Protein AF-A0A1V5HK80-F1 (afdb_monomer)

Foldseek 3Di:
DDPDDDQWDADPLGFIWGKDAWAKDWWFDVDDPRDDTDIDTGPGIDIDTPDPDDPVSVD

Mean predicted aligned error: 5.01 Å

Radius of gyration: 15.86 Å; Cα contacts (8 Å, |Δi|>4): 81; chains: 1; bounding box: 46×19×36 Å

Secondary structure (DSSP, 8-state):
------SEEE-TT--EEEEE--EEEEES-SSSTTPSPEEEEE-S-EEEESSPPPHHHH-

Structure (mmCIF, N/CA/C/O backbone):
data_AF-A0A1V5HK80-F1
#
_entry.id   AF-A0A1V5HK80-F1
#
loop_
_atom_site.group_PDB
_atom_site.id
_atom_site.type_symbol
_atom_site.label_atom_id
_atom_site.label_alt_id
_atom_site.label_comp_id
_atom_site.label_asym_id
_atom_site.label_entity_id
_atom_site.label_seq_id
_atom_site.pdbx_PDB_ins_code
_atom_site.Cartn_x
_atom_site.Cartn_y
_atom_site.Cartn_z
_atom_site.occupancy
_atom_site.B_iso_or_equiv
_atom_site.auth_seq_id
_atom_site.auth_comp_id
_atom_site.auth_asym_id
_atom_site.auth_atom_id
_atom_site.pdbx_PDB_model_num
ATOM 1 N N . MET A 1 1 ? -24.822 -9.196 -10.184 1.00 43.09 1 MET A N 1
ATOM 2 C CA . MET A 1 1 ? -24.957 -7.973 -9.366 1.00 43.09 1 MET A CA 1
ATOM 3 C C . MET A 1 1 ? -23.550 -7.699 -8.877 1.00 43.09 1 MET A C 1
ATOM 5 O O . MET A 1 1 ? -22.978 -8.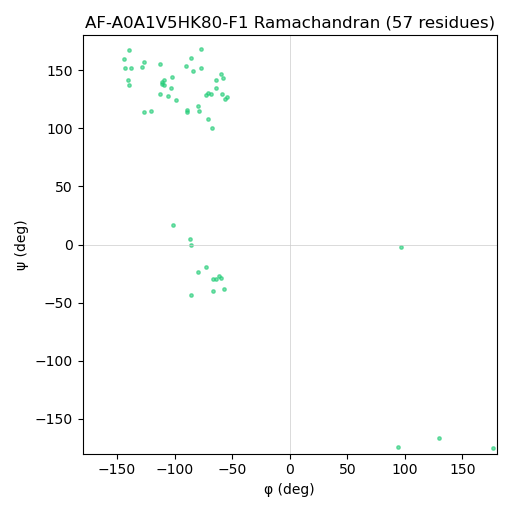612 -8.308 1.00 43.09 1 MET A O 1
ATOM 9 N N . ALA A 1 2 ? -22.920 -6.595 -9.277 1.00 51.44 2 ALA A N 1
ATOM 10 C CA . ALA A 1 2 ? -21.534 -6.335 -8.889 1.00 51.44 2 ALA A CA 1
ATOM 11 C C . ALA A 1 2 ? -21.534 -5.812 -7.450 1.00 51.44 2 ALA A C 1
ATOM 13 O O . ALA A 1 2 ? -22.107 -4.757 -7.184 1.00 51.44 2 ALA A O 1
ATOM 14 N N . ASP A 1 3 ? -20.957 -6.577 -6.530 1.00 61.19 3 ASP A N 1
ATOM 15 C CA . ASP A 1 3 ? -20.740 -6.152 -5.153 1.00 61.19 3 ASP A CA 1
ATOM 16 C C . ASP A 1 3 ? -19.700 -5.021 -5.153 1.00 61.19 3 ASP A C 1
ATOM 18 O O . ASP A 1 3 ? -18.500 -5.251 -5.304 1.00 61.19 3 ASP A O 1
ATOM 22 N N . THR A 1 4 ? -20.157 -3.773 -5.057 1.00 75.69 4 THR A N 1
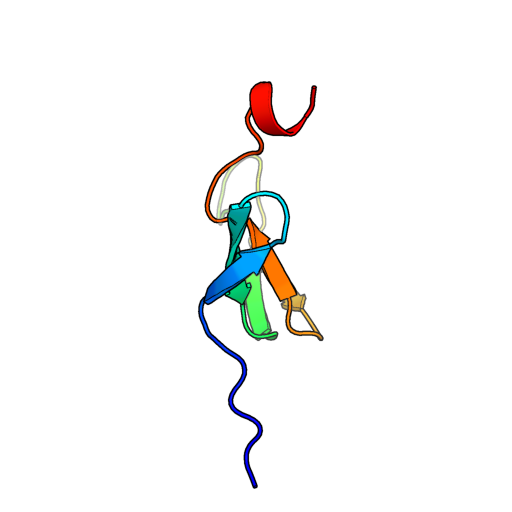ATOM 23 C CA . THR A 1 4 ? 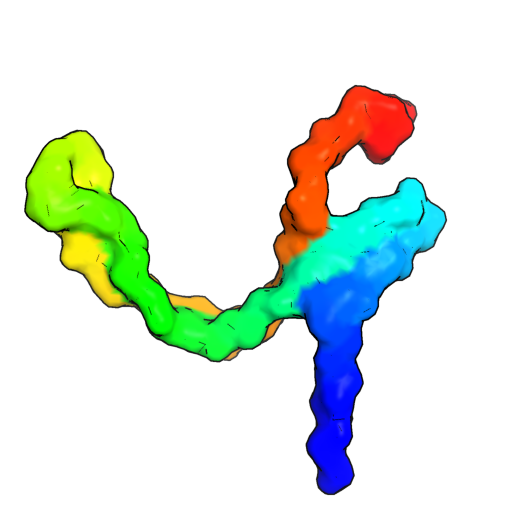-19.267 -2.607 -5.010 1.00 75.69 4 THR A CA 1
ATOM 24 C C . THR A 1 4 ? -18.550 -2.575 -3.662 1.00 75.69 4 THR A C 1
ATOM 26 O O . THR A 1 4 ? -19.161 -2.265 -2.638 1.00 75.69 4 THR A O 1
ATOM 29 N N . LYS A 1 5 ? -17.247 -2.877 -3.652 1.00 81.06 5 LYS A N 1
ATOM 30 C CA . LYS A 1 5 ? -16.407 -2.727 -2.457 1.00 81.06 5 LYS A CA 1
ATOM 31 C C . LYS A 1 5 ? -16.181 -1.235 -2.180 1.00 81.06 5 LYS A C 1
ATOM 33 O O . LYS A 1 5 ? -15.843 -0.497 -3.107 1.00 81.06 5 LYS A O 1
ATOM 38 N N . PRO A 1 6 ? -16.388 -0.756 -0.942 1.00 85.44 6 PRO A N 1
ATOM 39 C CA . PRO A 1 6 ? -16.203 0.654 -0.625 1.00 85.44 6 PRO A CA 1
ATOM 40 C C . PRO A 1 6 ? -14.721 1.032 -0.715 1.00 85.44 6 PRO A C 1
ATOM 42 O O . PRO A 1 6 ? -13.880 0.373 -0.104 1.00 85.44 6 PRO A O 1
ATOM 45 N N . LEU A 1 7 ? -14.419 2.117 -1.441 1.00 90.19 7 LEU A N 1
ATOM 46 C CA . LEU A 1 7 ? -13.054 2.640 -1.623 1.00 90.19 7 LEU A CA 1
ATOM 47 C C . LEU A 1 7 ? -12.398 3.073 -0.306 1.00 90.19 7 LEU A C 1
ATOM 49 O O . LEU A 1 7 ? -11.176 3.061 -0.187 1.00 90.19 7 LEU A O 1
ATOM 53 N N . GLN A 1 8 ? -13.212 3.455 0.676 1.00 94.62 8 GLN A N 1
ATOM 54 C CA . GLN A 1 8 ? -12.769 3.828 2.008 1.00 94.62 8 GLN A CA 1
ATOM 55 C C . GLN A 1 8 ? -13.730 3.261 3.050 1.00 94.62 8 GLN A C 1
ATOM 57 O O . GLN A 1 8 ? -14.949 3.346 2.887 1.00 94.62 8 GLN A O 1
ATOM 62 N N . ILE A 1 9 ? -13.175 2.729 4.136 1.00 95.62 9 ILE A N 1
ATOM 63 C CA . ILE A 1 9 ? -13.926 2.317 5.324 1.00 95.62 9 ILE A CA 1
ATOM 64 C C . ILE A 1 9 ? -13.345 2.977 6.573 1.00 95.62 9 ILE A C 1
ATOM 66 O O . ILE A 1 9 ? -12.181 3.379 6.591 1.00 95.62 9 ILE A O 1
ATOM 70 N N . ARG A 1 10 ? -14.171 3.082 7.616 1.00 95.00 10 ARG A N 1
ATOM 71 C CA . ARG A 1 10 ? -13.742 3.475 8.960 1.00 95.00 10 ARG A CA 1
ATOM 72 C C . ARG A 1 10 ? -13.890 2.295 9.911 1.00 95.00 10 ARG A C 1
ATOM 74 O O . ARG A 1 10 ? -14.952 1.672 9.928 1.00 95.00 10 ARG A O 1
ATOM 81 N N . THR A 1 11 ? -12.838 1.975 10.660 1.00 91.75 11 THR A N 1
ATOM 82 C CA . THR A 1 11 ? -12.879 0.916 11.679 1.00 91.75 11 THR A CA 1
ATOM 83 C C . THR A 1 11 ? -13.605 1.407 12.934 1.00 91.75 11 THR A C 1
ATOM 85 O O . THR A 1 11 ? -13.863 2.601 13.097 1.00 91.75 11 THR A O 1
ATOM 88 N N . ALA A 1 12 ? -13.939 0.487 13.844 1.00 90.19 12 ALA A N 1
ATOM 89 C CA . ALA A 1 12 ? -14.561 0.837 15.124 1.00 90.19 12 ALA A CA 1
ATOM 90 C C . ALA A 1 12 ? -13.681 1.767 15.980 1.00 90.19 12 ALA A C 1
ATOM 92 O O . ALA A 1 12 ? -14.211 2.581 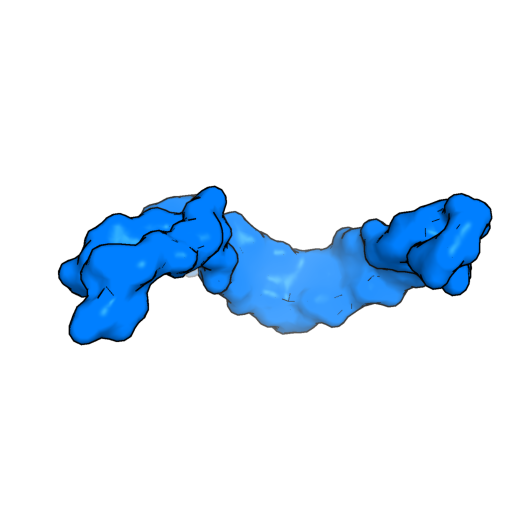16.731 1.00 90.19 12 ALA A O 1
ATOM 93 N N . ASN A 1 13 ? -12.359 1.674 15.818 1.00 87.12 13 ASN A N 1
ATOM 94 C CA . ASN A 1 13 ? -11.385 2.497 16.533 1.00 87.12 13 ASN A CA 1
ATOM 95 C C . ASN A 1 13 ? -11.133 3.849 15.841 1.00 87.12 13 ASN A C 1
ATOM 97 O O . ASN A 1 13 ? -10.391 4.671 16.361 1.00 87.12 13 ASN A O 1
ATOM 101 N N . GLY A 1 14 ? -11.792 4.108 14.705 1.00 90.38 14 GLY A N 1
ATOM 102 C CA . GLY A 1 14 ? -11.702 5.369 13.971 1.00 90.38 14 GLY A CA 1
ATOM 103 C C . GLY A 1 14 ? -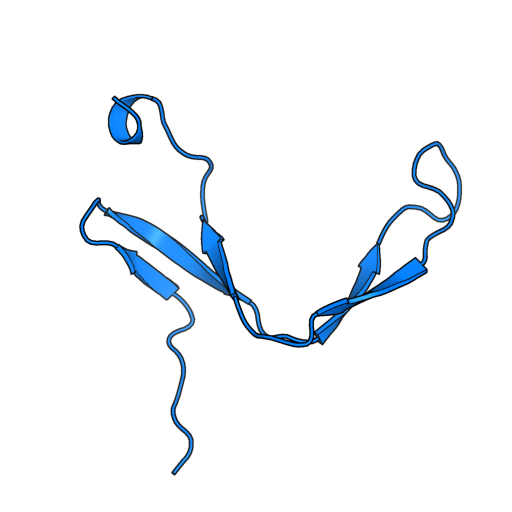10.714 5.368 12.804 1.00 90.38 14 GLY A C 1
ATOM 104 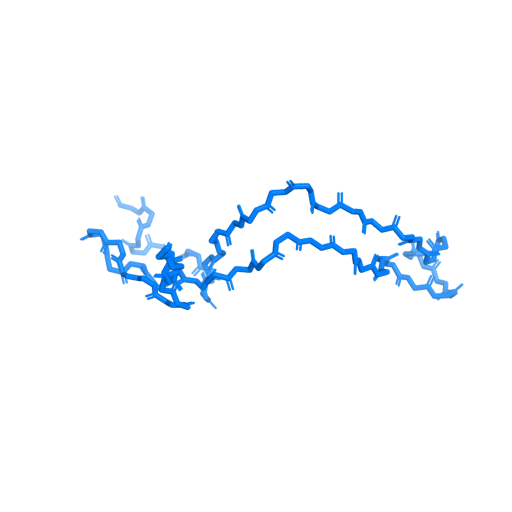O O . GLY A 1 14 ? -10.678 6.359 12.074 1.00 90.38 14 GLY A O 1
ATOM 105 N N . ASP A 1 15 ? -9.984 4.273 12.569 1.00 93.75 15 ASP A N 1
ATOM 106 C CA . ASP A 1 15 ? -8.973 4.208 11.510 1.00 93.75 15 ASP A CA 1
ATOM 107 C C . ASP A 1 15 ? -9.612 4.346 10.131 1.00 93.75 15 ASP A C 1
ATOM 109 O O . ASP A 1 15 ? -10.597 3.678 9.803 1.00 93.75 15 ASP A O 1
ATOM 113 N N . GLU A 1 16 ? -9.006 5.168 9.281 1.00 96.06 16 GLU A N 1
ATOM 114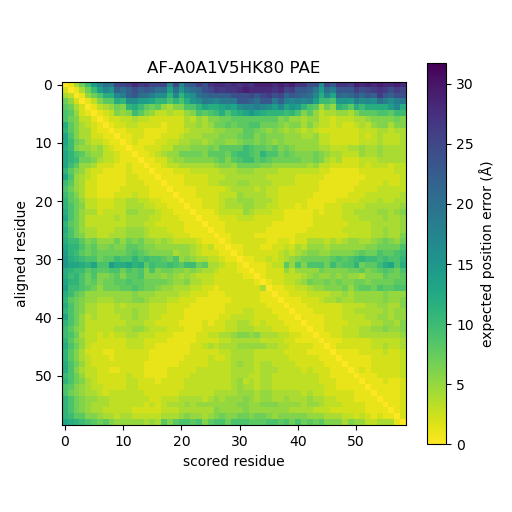 C CA . GLU A 1 16 ? -9.377 5.274 7.875 1.00 96.06 16 GLU A CA 1
ATOM 115 C C . GLU A 1 16 ? -8.581 4.262 7.049 1.00 96.06 16 GLU A C 1
ATOM 117 O O . GLU A 1 16 ? -7.365 4.397 6.899 1.00 96.06 16 GLU A O 1
ATOM 122 N N . LEU A 1 17 ? -9.266 3.277 6.463 1.00 97.12 17 LEU A N 1
ATOM 123 C CA . LEU A 1 17 ? -8.647 2.296 5.572 1.00 97.12 17 LEU A CA 1
ATOM 124 C C . LEU A 1 17 ? -9.076 2.526 4.123 1.00 97.12 17 LEU A C 1
ATOM 126 O O . LEU A 1 17 ? -10.256 2.747 3.845 1.0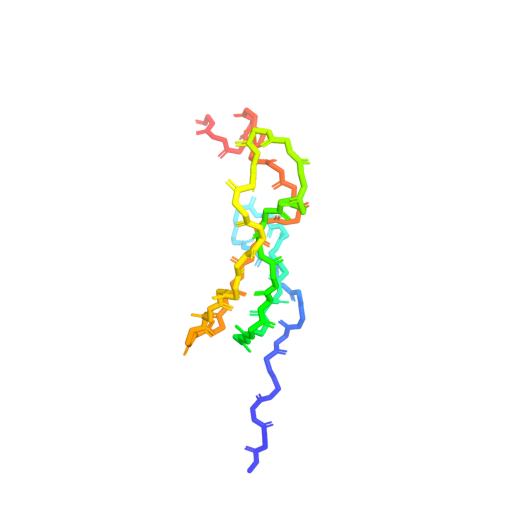0 97.12 17 LEU A O 1
ATOM 130 N N . LEU A 1 18 ? -8.121 2.439 3.200 1.00 97.62 18 LEU A N 1
ATOM 131 C CA . LEU A 1 18 ? -8.325 2.566 1.760 1.00 97.62 18 LEU A CA 1
ATOM 132 C C . LEU A 1 18 ? -8.298 1.200 1.090 1.00 97.62 18 LEU A C 1
ATOM 134 O O . LEU A 1 18 ? -7.413 0.393 1.364 1.00 97.62 18 LEU A O 1
ATOM 138 N N . PHE A 1 19 ? -9.251 0.966 0.196 1.00 96.25 19 PHE A N 1
ATOM 139 C CA . PHE A 1 19 ? -9.283 -0.225 -0.638 1.00 96.25 19 PHE A CA 1
ATOM 140 C C . PHE A 1 19 ? -8.200 -0.147 -1.714 1.00 96.25 19 PHE A C 1
ATOM 142 O O . PHE A 1 19 ? -8.119 0.829 -2.462 1.00 96.25 19 PHE A O 1
ATOM 149 N N . VAL A 1 20 ? -7.404 -1.204 -1.813 1.00 96.00 20 VAL A N 1
ATOM 150 C CA . VAL A 1 20 ? -6.415 -1.422 -2.861 1.00 96.00 20 VAL A CA 1
ATOM 151 C C . VAL A 1 20 ? -6.786 -2.723 -3.559 1.00 96.00 20 VAL A C 1
ATOM 153 O O . VAL A 1 20 ? -6.773 -3.796 -2.952 1.00 96.00 20 VAL A O 1
ATOM 156 N N . GLU A 1 21 ? -7.155 -2.607 -4.831 1.00 96.06 21 GLU A N 1
ATOM 157 C CA . GLU A 1 21 ? -7.470 -3.759 -5.671 1.00 96.06 21 GLU A CA 1
ATOM 158 C C . GLU A 1 21 ? -6.223 -4.634 -5.860 1.00 96.06 21 GLU A C 1
ATOM 160 O O . GLU A 1 21 ? -5.104 -4.129 -6.012 1.00 96.06 21 GLU A O 1
ATOM 165 N N . GLY A 1 22 ? -6.421 -5.951 -5.858 1.00 96.06 22 GLY A N 1
ATOM 166 C CA . GLY A 1 22 ? -5.398 -6.897 -6.271 1.00 96.06 22 GLY A CA 1
ATOM 167 C C . GLY A 1 22 ? -4.952 -6.607 -7.703 1.00 96.06 22 GLY A C 1
ATOM 168 O O . GLY A 1 22 ? -5.732 -6.224 -8.572 1.00 96.06 22 GLY A O 1
ATOM 169 N N . GLY A 1 23 ? -3.669 -6.785 -7.976 1.00 97.19 23 GLY A N 1
ATOM 170 C CA . GLY A 1 23 ? -3.116 -6.424 -9.269 1.00 97.19 23 GLY A CA 1
ATOM 171 C C . GLY A 1 23 ? -1.620 -6.633 -9.335 1.00 97.19 23 GLY A C 1
ATOM 172 O O . GLY A 1 23 ? -0.987 -7.148 -8.410 1.00 97.19 23 GLY A O 1
ATOM 173 N N . SER A 1 24 ? -1.041 -6.228 -10.459 1.00 97.75 24 SER A N 1
ATOM 174 C CA . SER A 1 24 ? 0.399 -6.291 -10.654 1.00 97.75 24 SER A CA 1
ATOM 175 C C . SER A 1 24 ? 1.011 -4.899 -10.701 1.00 97.75 24 SER A C 1
ATOM 177 O O . SER A 1 24 ? 0.503 -4.020 -11.394 1.00 97.75 24 SER A O 1
ATOM 179 N N . PHE A 1 25 ? 2.154 -4.733 -10.049 1.00 96.44 25 PHE A N 1
ATOM 180 C CA . PHE A 1 25 ? 2.942 -3.505 -10.079 1.00 96.44 25 PHE A CA 1
ATOM 181 C C . PHE A 1 25 ? 4.433 -3.839 -10.168 1.00 96.44 25 PHE A C 1
ATOM 183 O O . PHE A 1 25 ? 4.831 -4.995 -10.021 1.00 96.44 25 PHE A O 1
ATOM 190 N N . VAL A 1 26 ? 5.259 -2.841 -10.467 1.00 97.69 26 VAL A N 1
ATOM 191 C CA . VAL A 1 26 ? 6.718 -2.983 -10.460 1.00 97.69 26 VAL A CA 1
ATOM 192 C C . VAL A 1 26 ? 7.233 -2.435 -9.135 1.00 97.69 26 VAL A C 1
ATOM 194 O O . VAL A 1 26 ? 6.925 -1.298 -8.790 1.00 97.69 26 VAL A O 1
ATOM 197 N N . MET A 1 27 ? 7.977 -3.252 -8.395 1.00 97.31 27 MET A N 1
ATOM 198 C CA . MET A 1 27 ? 8.579 -2.890 -7.115 1.00 97.31 27 MET A CA 1
ATOM 199 C C . MET A 1 27 ? 10.094 -2.764 -7.262 1.00 97.31 27 MET A C 1
ATOM 201 O O . MET A 1 27 ? 10.710 -3.579 -7.950 1.00 97.31 27 MET A O 1
ATOM 205 N N . GLY A 1 28 ? 10.676 -1.776 -6.582 1.00 96.44 28 GLY A N 1
ATOM 206 C CA . GLY A 1 28 ? 12.108 -1.481 -6.610 1.00 96.44 28 GLY A CA 1
ATOM 207 C C . GLY A 1 28 ? 12.494 -0.425 -7.647 1.00 96.44 28 GLY A C 1
ATOM 208 O O . GLY A 1 28 ? 11.643 0.165 -8.314 1.00 96.44 28 GLY A O 1
ATOM 209 N N . GLU A 1 29 ? 13.797 -0.206 -7.785 1.00 95.88 29 GLU A N 1
ATOM 210 C CA . GLU A 1 29 ? 14.393 0.812 -8.656 1.00 95.88 29 GLU A CA 1
ATOM 211 C C . GLU A 1 29 ? 15.171 0.175 -9.815 1.00 95.88 29 GLU A C 1
ATOM 213 O O . GLU A 1 29 ? 15.643 -0.962 -9.726 1.00 95.88 29 GLU A O 1
ATOM 218 N N . LEU A 1 30 ? 15.335 0.900 -10.925 1.00 93.00 30 LEU A N 1
ATOM 219 C CA . LEU A 1 30 ? 16.117 0.404 -12.066 1.00 93.00 30 LEU A CA 1
ATOM 220 C C . LEU A 1 30 ? 17.606 0.265 -11.725 1.00 93.00 30 LEU A C 1
ATOM 222 O O . LEU A 1 30 ? 18.216 -0.730 -12.111 1.00 93.00 30 LEU A O 1
ATOM 226 N N . GLU A 1 31 ? 18.154 1.227 -10.980 1.00 92.88 31 GLU A N 1
ATOM 227 C CA . GLU A 1 31 ? 19.532 1.229 -10.479 1.00 92.88 31 GLU A CA 1
ATOM 228 C C . GLU A 1 31 ? 19.571 1.781 -9.046 1.00 92.88 31 GLU A C 1
ATOM 230 O O . GLU A 1 31 ? 18.849 2.728 -8.747 1.00 92.88 31 GLU A O 1
ATOM 235 N N . GLY A 1 32 ? 20.414 1.209 -8.176 1.00 92.94 32 GLY A N 1
ATOM 236 C CA . GLY A 1 32 ? 20.495 1.571 -6.758 1.00 92.94 32 GLY A CA 1
ATOM 237 C C . GLY A 1 32 ? 20.423 0.361 -5.823 1.00 92.94 32 GLY A C 1
ATOM 238 O O . GLY A 1 32 ? 20.579 -0.787 -6.240 1.00 92.94 32 GLY A O 1
ATOM 239 N N . SER A 1 33 ? 20.206 0.621 -4.532 1.00 95.19 33 SER A N 1
ATOM 240 C CA . SER A 1 33 ? 20.125 -0.425 -3.498 1.00 95.19 33 SER A CA 1
ATOM 241 C C . SER A 1 33 ? 18.835 -1.248 -3.568 1.00 95.19 33 SER A C 1
ATOM 243 O O . SER A 1 33 ? 18.790 -2.350 -3.027 1.00 95.19 33 SER A O 1
ATOM 245 N N . GLU A 1 34 ? 17.796 -0.727 -4.226 1.00 95.56 34 GLU A N 1
ATOM 246 C CA . GLU A 1 34 ? 16.485 -1.374 -4.380 1.00 95.56 34 GLU A CA 1
ATOM 247 C C . GLU A 1 34 ? 16.307 -2.024 -5.764 1.00 95.56 34 GLU A C 1
ATOM 249 O O . GLU A 1 34 ? 15.192 -2.333 -6.189 1.00 95.56 34 GLU A O 1
ATOM 254 N N . SER A 1 35 ? 17.409 -2.228 -6.487 1.00 95.00 35 SER A N 1
ATOM 255 C CA . SER A 1 35 ? 17.433 -2.873 -7.798 1.00 95.00 35 SER A CA 1
ATOM 256 C C . SER A 1 35 ? 17.614 -4.394 -7.720 1.00 95.00 35 SER A C 1
ATOM 258 O O . SER A 1 35 ? 18.249 -4.897 -6.793 1.00 95.00 35 SER A O 1
ATOM 260 N N . PRO A 1 36 ? 17.133 -5.146 -8.730 1.00 94.50 36 PRO A N 1
ATOM 261 C CA . PRO A 1 36 ? 16.396 -4.668 -9.897 1.00 94.50 36 PRO A CA 1
ATOM 262 C C . PRO A 1 36 ? 14.896 -4.500 -9.627 1.00 94.50 36 PRO A C 1
ATOM 264 O O . PRO A 1 36 ? 14.272 -5.278 -8.897 1.00 94.50 36 PRO A O 1
ATOM 267 N N . ALA A 1 37 ? 14.303 -3.535 -10.325 1.00 97.75 37 ALA A N 1
ATOM 268 C CA . ALA A 1 37 ? 12.861 -3.417 -10.452 1.00 97.75 37 ALA A CA 1
ATOM 269 C C . ALA A 1 37 ? 12.256 -4.734 -10.980 1.00 97.75 37 ALA A C 1
ATOM 271 O O . ALA A 1 37 ? 12.674 -5.253 -12.019 1.00 97.75 37 ALA A O 1
ATOM 272 N N . HIS A 1 38 ? 11.262 -5.282 -10.282 1.00 96.75 38 HIS A N 1
ATOM 273 C CA . HIS A 1 38 ? 10.631 -6.553 -10.642 1.00 96.75 38 HIS A CA 1
ATOM 274 C C . HIS A 1 38 ? 9.112 -6.499 -10.487 1.00 96.75 38 HIS A C 1
ATOM 276 O O . HIS A 1 38 ? 8.562 -5.737 -9.693 1.00 96.75 38 HIS A O 1
ATOM 282 N N . ARG A 1 39 ? 8.408 -7.310 -11.284 1.00 97.44 39 ARG A N 1
ATOM 283 C CA . ARG A 1 39 ? 6.943 -7.352 -11.284 1.00 97.44 39 ARG A CA 1
ATOM 284 C C . ARG A 1 39 ? 6.438 -8.188 -10.110 1.00 97.44 39 ARG A C 1
ATOM 286 O O . ARG A 1 39 ? 6.697 -9.387 -10.055 1.00 97.44 39 ARG A O 1
ATOM 293 N N . VAL A 1 40 ? 5.671 -7.566 -9.225 1.00 97.62 40 VAL A N 1
ATOM 294 C CA . VAL A 1 40 ? 4.965 -8.205 -8.109 1.00 97.62 40 VAL A CA 1
ATOM 295 C C . VAL A 1 40 ? 3.493 -8.355 -8.479 1.00 97.62 40 VAL A C 1
ATOM 297 O O . VAL A 1 40 ? 2.935 -7.497 -9.161 1.00 97.62 40 VAL A O 1
ATOM 300 N N . ASN A 1 41 ? 2.863 -9.451 -8.051 1.00 98.00 41 ASN A N 1
ATOM 301 C CA . ASN A 1 41 ? 1.441 -9.702 -8.266 1.00 98.00 41 ASN A CA 1
ATOM 302 C C . ASN A 1 41 ? 0.735 -10.010 -6.943 1.00 98.00 41 ASN A C 1
ATOM 304 O O . ASN A 1 41 ? 0.981 -11.055 -6.341 1.00 98.00 41 ASN A O 1
ATOM 308 N N . LEU A 1 42 ? -0.162 -9.121 -6.524 1.00 97.25 42 LEU A N 1
ATOM 309 C CA . LEU A 1 42 ? -1.051 -9.330 -5.387 1.00 97.25 42 LEU A CA 1
ATOM 310 C C . LEU A 1 42 ? -2.324 -10.010 -5.891 1.00 97.25 42 LEU A C 1
ATOM 312 O O . LEU A 1 42 ? -3.054 -9.455 -6.706 1.00 97.25 42 LEU A O 1
ATOM 316 N N . THR A 1 43 ? -2.572 -11.238 -5.437 1.00 97.06 43 THR A N 1
ATOM 317 C CA . THR A 1 43 ? -3.695 -12.077 -5.899 1.00 97.06 43 THR A CA 1
ATOM 318 C C . THR A 1 43 ? -4.999 -11.830 -5.144 1.00 97.06 43 THR A C 1
ATOM 320 O O . THR A 1 43 ? -5.979 -12.541 -5.356 1.00 97.06 43 THR A O 1
ATOM 323 N N . TYR A 1 44 ? -5.011 -10.851 -4.248 1.00 95.62 44 TYR A N 1
ATOM 324 C CA . TYR A 1 44 ? -6.144 -10.504 -3.410 1.00 95.62 44 TYR A CA 1
ATOM 325 C C . TYR A 1 44 ? -6.215 -8.992 -3.239 1.00 95.62 44 TYR A C 1
ATOM 327 O O . TYR A 1 44 ? -5.195 -8.301 -3.272 1.00 95.62 44 TYR A O 1
ATOM 335 N N . ASP A 1 45 ? -7.432 -8.506 -3.024 1.00 96.25 45 ASP A N 1
ATOM 336 C CA . ASP A 1 45 ? -7.665 -7.128 -2.620 1.00 96.25 45 ASP A CA 1
ATOM 337 C C . ASP A 1 45 ? -7.348 -6.958 -1.137 1.00 96.25 45 ASP A C 1
ATOM 339 O O . ASP A 1 45 ? -7.514 -7.888 -0.339 1.00 96.25 45 ASP A O 1
ATOM 343 N N . LEU A 1 46 ? -6.949 -5.756 -0.743 1.00 95.44 46 LEU A N 1
ATOM 344 C CA . LEU A 1 46 ? -6.623 -5.453 0.643 1.00 95.44 46 LEU A CA 1
ATOM 345 C C . LEU A 1 46 ? -7.037 -4.031 1.023 1.00 95.44 46 LEU A C 1
ATOM 347 O O . LEU A 1 46 ? -7.226 -3.167 0.172 1.00 95.44 46 LEU A O 1
ATOM 351 N N . TYR A 1 47 ? -7.183 -3.797 2.323 1.00 96.38 47 TYR A N 1
ATOM 352 C CA . TYR A 1 47 ? -7.381 -2.466 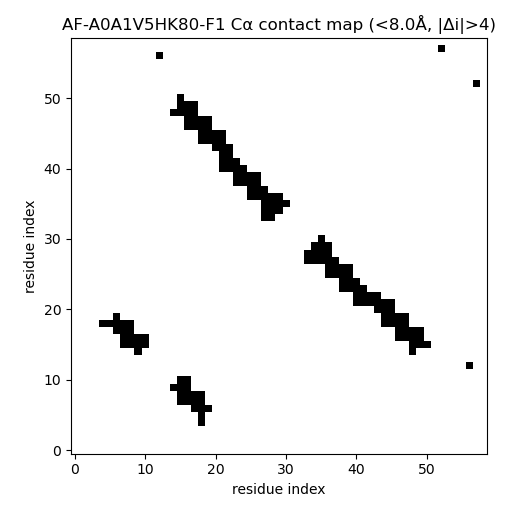2.885 1.00 96.38 47 TYR A CA 1
ATOM 353 C C . TYR A 1 47 ? -6.082 -2.012 3.561 1.00 96.38 47 TYR A C 1
ATOM 355 O O . TYR A 1 47 ? -5.540 -2.747 4.386 1.00 96.38 47 TYR A O 1
ATOM 363 N N . VAL A 1 48 ? -5.578 -0.822 3.224 1.00 96.19 48 VAL A N 1
ATOM 364 C CA . VAL A 1 48 ? -4.368 -0.228 3.829 1.00 96.19 48 VAL A CA 1
ATOM 365 C C . VAL A 1 48 ? -4.754 0.979 4.671 1.00 96.19 48 VAL A C 1
ATOM 367 O O . VAL A 1 48 ? -5.589 1.781 4.251 1.00 96.19 48 VAL A O 1
ATOM 370 N N . GLY A 1 49 ? -4.126 1.136 5.838 1.00 96.62 49 GLY A N 1
ATOM 371 C CA . GLY A 1 49 ? -4.253 2.350 6.642 1.00 96.62 49 GLY A CA 1
ATOM 372 C C . GLY A 1 49 ? -3.848 3.582 5.839 1.00 96.62 49 GLY A C 1
ATOM 373 O O . GLY A 1 49 ? -2.752 3.644 5.285 1.00 96.62 49 GLY A O 1
ATOM 374 N N . LYS A 1 50 ? -4.738 4.573 5.770 1.00 96.69 50 LYS A N 1
ATOM 375 C CA . LYS A 1 50 ? -4.462 5.855 5.109 1.00 96.69 50 LYS A CA 1
ATOM 376 C C . LYS A 1 50 ? -3.339 6.623 5.810 1.00 96.69 50 LYS A C 1
ATOM 378 O O . LYS A 1 50 ? -2.620 7.383 5.166 1.00 96.69 50 LYS A O 1
ATOM 383 N N . TYR A 1 51 ? -3.205 6.415 7.117 1.00 96.19 51 TYR A N 1
ATOM 384 C CA . TYR A 1 51 ? -2.188 7.013 7.968 1.00 96.19 51 TYR A CA 1
ATOM 385 C C . TYR A 1 51 ? -1.470 5.923 8.776 1.00 96.19 51 TYR A C 1
ATOM 387 O O . TYR A 1 51 ? -2.064 4.873 9.036 1.00 96.19 51 TYR A O 1
ATOM 395 N N . PRO A 1 52 ? -0.203 6.145 9.172 1.00 95.81 52 PRO A N 1
ATOM 396 C CA . PRO A 1 52 ? 0.451 5.315 10.175 1.00 95.81 52 PRO A CA 1
ATOM 397 C C . PRO A 1 52 ? -0.318 5.355 11.496 1.00 95.81 52 PRO A C 1
ATOM 399 O O . PRO A 1 52 ? -0.858 6.399 11.857 1.00 95.81 52 PRO A O 1
ATOM 402 N N . VAL A 1 53 ? -0.297 4.239 12.222 1.00 93.69 53 VAL A N 1
ATOM 403 C CA . VAL A 1 53 ? -0.874 4.148 13.568 1.00 93.69 53 VAL A CA 1
ATOM 404 C C . VAL A 1 53 ? -0.195 5.168 14.485 1.00 93.69 53 VAL A C 1
ATOM 406 O O . VAL A 1 53 ? 1.035 5.249 14.547 1.00 93.69 53 VAL A O 1
ATOM 409 N N . THR A 1 54 ? -0.999 5.961 15.184 1.00 93.38 54 THR A N 1
ATOM 410 C CA . THR A 1 54 ? -0.556 6.948 16.171 1.00 93.38 54 THR A CA 1
ATOM 411 C C . THR A 1 54 ? -0.371 6.306 17.547 1.00 93.38 54 THR A C 1
ATOM 413 O O . THR A 1 54 ? -0.938 5.257 17.839 1.00 93.38 54 THR A O 1
ATOM 416 N N . PHE A 1 55 ? 0.388 6.953 18.439 1.00 94.94 55 PHE A N 1
ATOM 417 C CA . PHE A 1 55 ? 0.541 6.464 19.818 1.00 94.94 55 PHE A CA 1
ATOM 418 C C . PHE A 1 55 ? -0.802 6.330 20.547 1.00 94.94 55 PHE A C 1
ATOM 420 O O . PHE A 1 55 ? -1.016 5.351 21.243 1.00 94.94 55 PHE A O 1
ATOM 427 N N . GLN A 1 56 ? -1.727 7.266 20.324 1.00 91.69 56 GLN A N 1
ATOM 428 C CA . GLN A 1 56 ? -3.051 7.238 20.947 1.00 91.69 56 GLN A CA 1
ATOM 429 C C . GLN A 1 56 ? -3.922 6.063 20.470 1.00 91.69 56 GLN A C 1
ATOM 431 O O . GLN A 1 56 ? -4.792 5.621 21.208 1.00 91.69 56 GLN A O 1
ATOM 436 N N . GLU A 1 57 ? -3.742 5.595 19.234 1.00 90.00 57 GLU A N 1
ATOM 437 C CA . GLU A 1 57 ? -4.470 4.429 18.706 1.00 90.00 57 GLU A CA 1
ATOM 438 C C . GLU A 1 57 ? -3.860 3.104 19.178 1.00 90.00 57 GLU A C 1
ATOM 440 O O . GLU A 1 57 ? -4.539 2.078 19.174 1.00 90.00 57 GLU A O 1
ATOM 445 N N . TYR A 1 58 ? -2.576 3.116 19.543 1.00 90.75 58 TYR A N 1
ATOM 446 C CA . TYR A 1 58 ? -1.863 1.941 20.030 1.00 90.75 58 TYR A CA 1
ATOM 447 C C . TYR A 1 58 ? -2.033 1.714 21.541 1.00 90.75 58 TYR A C 1
ATOM 449 O O . TYR A 1 58 ? -2.195 0.562 21.950 1.00 90.75 58 TYR A O 1
ATOM 457 N N . ASP A 1 59 ? -1.941 2.784 22.338 1.00 90.12 59 ASP A N 1
ATOM 458 C CA . ASP A 1 59 ? -2.034 2.764 23.809 1.00 90.12 59 ASP A CA 1
ATOM 459 C C . ASP A 1 59 ? -3.452 2.434 24.317 1.00 90.12 59 ASP A C 1
ATOM 461 O O . ASP A 1 59 ? -3.554 1.648 25.292 1.00 90.12 59 ASP A O 1
#

pLDDT: mean 92.05, std 10.27, range [43.09, 98.0]

Sequence (59 aa):
MADTKPLQIRTANGDELLFVEGGSFVMGELEGSESPAHRVNLTYDLYVGKYPVTFQEYD

Solvent-accessible surface area (backbone atoms only — not comparable to full-atom values): 3851 Å² total; per-residue (Å²): 134,84,83,79,76,67,62,59,50,71,48,96,88,63,51,51,29,34,54,43,78,46,46,73,50,73,46,65,30,85,72,67,93,51,42,67,50,41,81,45,73,45,94,53,66,48,72,45,65,76,59,81,90,47,69,84,79,71,109